Protein AF-A0A954I5C5-F1 (afdb_monomer_lite)

Foldseek 3Di:
DDDDDDPPDDDPVVCVVVVPDPPDDQKDKDWDDDLFKIWIKIAGPVPPDDPPDPVRIGTDFDWFDQWFVDTDTDSIFTNKKFFDDPVSLVVNRQPDPPDDPVNCVPSSRMGTGNHRVPVCVVVVVGMDGDD

Secondary structure (DSSP, 8-state):
--------PPPTTTTTTTTT-SS--SEEEEEEE-SSEEEEEEEETTS---TTSGGG-EE--EEEEEETTEEEEESEEE-EEEE--HHHHHTTTT--TT--TTTHHHHTTEEESHHHHHHHTT-GGGEEE--

Sequence (131 aa):
MSGETTTGGRHPADDSLIDEIPAVARYVVGIDLGTTNSALCYVDTASGAEISEPEAIRVFPVPQLVAPGQVESRETLPSFRYQATTQEVEAGATRLPWDTSASRQHAAESTVGVMARDHGRTMPGRLVESA

pLDDT: mean 81.67, std 19.34, range [37.16, 98.12]

Structure (mmCIF, N/CA/C/O backbone):
data_AF-A0A954I5C5-F1
#
_entry.id   AF-A0A954I5C5-F1
#
loop_
_atom_site.group_PDB
_atom_site.id
_atom_site.type_symbol
_atom_site.label_atom_id
_atom_site.label_alt_id
_atom_site.label_comp_id
_atom_site.label_asym_id
_atom_site.label_entity_id
_atom_site.label_seq_id
_atom_site.pdbx_PDB_ins_code
_atom_site.Cartn_x
_atom_site.Cartn_y
_atom_site.Cartn_z
_atom_site.occupancy
_atom_site.B_iso_or_equiv
_atom_site.auth_seq_id
_atom_site.auth_comp_id
_atom_site.auth_asym_id
_atom_site.auth_atom_id
_atom_site.pdbx_PDB_model_num
ATOM 1 N N . MET A 1 1 ? 45.849 35.263 -6.704 1.00 43.44 1 MET A N 1
ATOM 2 C CA . MET A 1 1 ? 44.854 34.454 -5.972 1.00 43.44 1 MET A CA 1
ATOM 3 C C . MET A 1 1 ? 44.166 33.582 -6.999 1.00 43.44 1 MET A C 1
ATOM 5 O O . MET A 1 1 ? 43.243 34.035 -7.659 1.00 43.44 1 MET A O 1
ATOM 9 N N . SER A 1 2 ? 44.729 32.401 -7.233 1.00 37.16 2 SER A N 1
ATOM 10 C CA . SER A 1 2 ? 44.223 31.436 -8.209 1.00 37.16 2 SER A CA 1
ATOM 11 C C . SER A 1 2 ? 43.220 30.535 -7.494 1.00 37.16 2 SER A C 1
ATOM 13 O O . SER A 1 2 ? 43.555 29.985 -6.449 1.00 37.16 2 SER A O 1
ATOM 15 N N . GLY A 1 3 ? 41.989 30.468 -8.001 1.00 38.56 3 GLY A N 1
ATOM 16 C CA . GLY A 1 3 ? 40.931 29.625 -7.450 1.00 38.56 3 GLY A CA 1
ATOM 17 C C . GLY A 1 3 ? 41.118 28.171 -7.868 1.00 38.56 3 GLY A C 1
ATOM 18 O O . GLY A 1 3 ? 41.272 27.880 -9.051 1.00 38.56 3 GLY A O 1
ATOM 19 N N . GLU A 1 4 ? 41.110 27.277 -6.887 1.00 39.81 4 GLU A N 1
ATOM 20 C CA . GLU A 1 4 ? 41.043 25.829 -7.061 1.00 39.81 4 GLU A CA 1
ATOM 21 C C . GLU A 1 4 ? 39.587 25.438 -7.355 1.00 39.81 4 GLU A C 1
ATOM 23 O O . GLU A 1 4 ? 38.699 25.625 -6.523 1.00 39.81 4 GLU A O 1
ATOM 28 N N . THR A 1 5 ? 39.317 24.916 -8.551 1.00 42.56 5 THR A N 1
ATOM 29 C CA . THR A 1 5 ? 38.058 24.229 -8.859 1.00 42.56 5 THR A CA 1
ATOM 30 C C . THR A 1 5 ? 38.210 22.755 -8.506 1.00 42.56 5 THR A C 1
ATOM 32 O O . THR A 1 5 ? 38.768 21.983 -9.284 1.00 42.56 5 THR A O 1
ATOM 35 N N . THR A 1 6 ? 37.704 22.358 -7.339 1.00 38.16 6 THR A N 1
ATOM 36 C CA . THR A 1 6 ? 37.529 20.950 -6.966 1.00 38.16 6 THR A CA 1
ATOM 37 C C . THR A 1 6 ? 36.408 20.349 -7.810 1.00 38.16 6 THR A C 1
ATOM 39 O O . THR A 1 6 ? 35.226 20.502 -7.507 1.00 38.16 6 THR A O 1
ATOM 42 N N . THR A 1 7 ? 36.769 19.656 -8.886 1.00 40.94 7 THR A N 1
ATOM 43 C CA . THR A 1 7 ? 35.886 18.690 -9.542 1.00 40.94 7 THR A CA 1
ATOM 44 C C . THR A 1 7 ? 35.706 17.504 -8.599 1.00 40.94 7 THR A C 1
ATOM 46 O O . THR A 1 7 ? 36.635 16.723 -8.401 1.00 40.94 7 THR A O 1
ATOM 49 N N . GLY A 1 8 ? 34.528 17.390 -7.982 1.00 38.75 8 GLY A N 1
ATOM 50 C CA . GLY A 1 8 ? 34.136 16.212 -7.212 1.00 38.75 8 GLY A CA 1
ATOM 51 C C . GLY A 1 8 ? 34.083 14.994 -8.130 1.00 38.75 8 GLY A C 1
ATOM 52 O O . GLY A 1 8 ? 33.113 14.806 -8.859 1.00 38.75 8 GLY A O 1
ATOM 53 N N . GLY A 1 9 ? 35.154 14.201 -8.133 1.00 39.88 9 GLY A N 1
ATOM 54 C CA . GLY A 1 9 ? 35.206 12.929 -8.840 1.00 39.88 9 GLY A CA 1
ATOM 55 C C . GLY A 1 9 ? 34.197 11.964 -8.230 1.00 39.88 9 GLY A C 1
ATOM 56 O O . GLY A 1 9 ? 34.263 11.666 -7.037 1.00 39.88 9 GLY A O 1
ATOM 57 N N . ARG A 1 10 ? 33.253 11.495 -9.048 1.00 48.53 10 ARG A N 1
ATOM 58 C CA . ARG A 1 10 ? 32.358 10.390 -8.698 1.00 48.53 10 ARG A CA 1
ATOM 59 C C . ARG A 1 10 ? 33.217 9.163 -8.383 1.00 48.53 10 ARG A C 1
ATOM 61 O O . ARG A 1 10 ? 34.153 8.859 -9.120 1.00 48.53 10 ARG A O 1
ATOM 68 N N . HIS A 1 11 ? 32.950 8.516 -7.253 1.00 43.44 11 HIS A N 1
ATOM 69 C CA . HIS A 1 11 ? 33.744 7.387 -6.785 1.00 43.44 11 HIS A CA 1
ATOM 70 C C . HIS A 1 11 ? 33.511 6.177 -7.712 1.00 43.44 11 HIS A C 1
ATOM 72 O O . HIS A 1 11 ? 32.360 5.795 -7.910 1.00 43.44 11 HIS A O 1
ATOM 78 N N . PRO A 1 12 ? 34.562 5.542 -8.258 1.00 45.94 12 PRO A N 1
ATOM 79 C CA . PRO A 1 12 ? 34.442 4.502 -9.289 1.00 45.94 12 PRO A CA 1
ATOM 80 C C . PRO A 1 12 ? 33.704 3.229 -8.837 1.00 45.94 12 PRO A C 1
ATOM 82 O O . PRO A 1 12 ? 33.333 2.415 -9.672 1.00 45.94 12 PRO A O 1
ATOM 85 N N . ALA A 1 13 ? 33.458 3.057 -7.534 1.00 50.44 13 ALA A N 1
ATOM 86 C CA . ALA A 1 13 ? 32.658 1.942 -7.017 1.00 50.44 13 ALA A CA 1
ATOM 87 C C . ALA A 1 13 ? 31.132 2.134 -7.163 1.00 50.44 13 ALA A C 1
ATOM 89 O O . ALA A 1 13 ? 30.385 1.199 -6.890 1.00 50.44 13 ALA A O 1
ATOM 90 N N . ASP A 1 14 ? 30.666 3.327 -7.554 1.00 51.66 14 ASP A N 1
ATOM 91 C CA . ASP A 1 14 ? 29.233 3.605 -7.752 1.00 51.66 14 ASP A CA 1
ATOM 92 C C . ASP A 1 14 ? 28.743 3.101 -9.128 1.00 51.66 14 ASP A C 1
ATOM 94 O O . ASP A 1 14 ? 27.602 2.668 -9.258 1.00 51.66 14 ASP A O 1
ATOM 98 N N . ASP A 1 15 ? 29.631 3.059 -10.134 1.00 50.19 15 ASP A N 1
ATOM 99 C CA . ASP A 1 15 ? 29.344 2.480 -11.461 1.00 50.19 15 ASP A CA 1
ATOM 100 C C . ASP A 1 15 ? 29.457 0.943 -11.464 1.00 50.19 15 ASP A C 1
ATOM 102 O O . ASP A 1 15 ? 28.759 0.261 -12.211 1.00 50.19 15 ASP A O 1
ATOM 106 N N . SER A 1 16 ? 30.284 0.360 -10.587 1.00 43.22 16 SER A N 1
ATOM 107 C CA . SER A 1 16 ? 30.589 -1.081 -10.610 1.00 43.22 16 SER A CA 1
ATOM 108 C C . SER A 1 16 ? 29.455 -1.989 -10.123 1.00 43.22 16 SER A C 1
ATOM 110 O O . SER A 1 16 ? 29.532 -3.202 -10.286 1.00 43.22 16 SER A O 1
ATOM 112 N N . LEU A 1 17 ? 28.408 -1.431 -9.506 1.00 50.47 17 LEU A N 1
ATOM 113 C CA . LEU A 1 17 ? 27.204 -2.186 -9.133 1.00 50.47 17 LEU A CA 1
ATOM 114 C C . LEU A 1 17 ? 26.253 -2.405 -10.319 1.00 50.47 17 LEU A C 1
ATOM 116 O O . LEU A 1 17 ? 25.349 -3.234 -10.227 1.00 50.47 17 LEU A O 1
ATOM 120 N N . ILE A 1 18 ? 26.457 -1.682 -11.423 1.00 53.12 18 ILE A N 1
ATOM 121 C CA . ILE A 1 18 ? 25.640 -1.779 -12.638 1.00 53.12 18 ILE A CA 1
ATOM 122 C C . ILE A 1 18 ? 26.169 -2.895 -13.564 1.00 53.12 18 ILE A C 1
ATOM 124 O O . ILE A 1 18 ? 25.408 -3.458 -14.350 1.00 53.12 18 ILE A O 1
ATOM 128 N N . ASP A 1 19 ? 27.445 -3.272 -13.426 1.00 48.03 19 ASP A N 1
ATOM 129 C CA . ASP A 1 19 ? 28.147 -4.139 -14.383 1.00 48.03 19 ASP A CA 1
ATOM 130 C C . ASP A 1 19 ? 28.031 -5.657 -14.117 1.00 48.03 19 ASP A C 1
ATOM 132 O O . ASP A 1 19 ? 28.319 -6.451 -15.011 1.00 48.03 19 ASP A O 1
ATOM 136 N N . GLU A 1 20 ? 27.552 -6.103 -12.947 1.00 48.28 20 GLU A N 1
ATOM 137 C CA . GLU A 1 20 ? 27.321 -7.535 -12.647 1.00 48.28 20 GLU A CA 1
ATOM 138 C C . GLU A 1 20 ? 25.833 -7.870 -12.429 1.00 48.28 20 GLU A C 1
ATOM 140 O O . GLU A 1 20 ? 25.442 -8.557 -11.483 1.00 48.28 20 GLU A O 1
ATOM 145 N N . ILE A 1 21 ? 24.966 -7.412 -13.337 1.00 51.38 21 ILE A N 1
ATOM 146 C CA . ILE A 1 21 ? 23.581 -7.895 -13.408 1.00 51.38 21 ILE A CA 1
ATOM 147 C C . ILE A 1 21 ? 23.586 -9.247 -14.150 1.00 51.38 21 ILE A C 1
ATOM 149 O O . ILE A 1 21 ? 23.968 -9.298 -15.323 1.00 51.38 21 ILE A O 1
ATOM 153 N N . PRO A 1 22 ? 23.161 -10.363 -13.522 1.00 49.22 22 PRO A N 1
ATOM 154 C CA . PRO A 1 22 ? 23.080 -11.656 -14.198 1.00 49.22 22 PRO A CA 1
ATOM 155 C C . PRO A 1 22 ? 22.133 -11.534 -15.393 1.00 49.22 22 PRO A C 1
ATOM 157 O O . PRO A 1 22 ? 21.110 -10.873 -15.247 1.00 49.22 22 PRO A O 1
ATOM 160 N N . ALA A 1 23 ? 22.479 -12.154 -16.535 1.00 60.53 23 ALA A N 1
ATOM 161 C CA . ALA A 1 23 ? 21.684 -12.252 -17.772 1.00 60.53 23 ALA A CA 1
ATOM 162 C C . ALA A 1 23 ? 20.411 -11.378 -17.760 1.00 60.53 23 ALA A C 1
ATOM 164 O O . ALA A 1 23 ? 19.340 -11.877 -17.437 1.00 60.53 23 ALA A O 1
ATOM 165 N N . VAL A 1 24 ? 20.598 -10.073 -18.009 1.00 74.62 24 VAL A N 1
ATOM 166 C CA . VAL A 1 24 ? 19.623 -8.962 -17.979 1.00 74.62 24 VAL A CA 1
ATOM 167 C C . VAL A 1 24 ? 18.378 -9.229 -17.115 1.00 74.62 24 VAL A C 1
ATOM 169 O O . VAL A 1 24 ? 17.415 -9.854 -17.564 1.00 74.62 24 VAL A O 1
ATOM 172 N N . ALA A 1 25 ? 18.360 -8.717 -15.878 1.00 86.62 25 ALA A N 1
ATOM 173 C CA . ALA A 1 25 ? 17.171 -8.745 -15.026 1.00 86.62 25 ALA A CA 1
ATOM 174 C C . ALA A 1 25 ? 15.933 -8.292 -15.820 1.00 86.62 25 ALA A C 1
ATOM 176 O O . ALA A 1 25 ? 15.931 -7.202 -16.394 1.00 86.62 25 ALA A O 1
ATOM 177 N N . ARG A 1 26 ? 14.879 -9.125 -15.860 1.00 89.50 26 ARG A N 1
ATOM 178 C CA . ARG A 1 26 ? 13.674 -8.840 -16.662 1.00 89.50 26 ARG A CA 1
ATOM 179 C C . ARG A 1 26 ? 13.025 -7.508 -16.284 1.00 89.50 26 ARG A C 1
ATOM 181 O O . ARG A 1 26 ? 12.478 -6.833 -17.146 1.00 89.50 26 ARG A O 1
ATOM 188 N N . TYR A 1 27 ? 13.085 -7.141 -15.007 1.00 92.25 27 TYR A N 1
ATOM 189 C CA . TYR A 1 27 ? 12.561 -5.872 -14.524 1.00 92.25 27 TYR A CA 1
ATOM 190 C C . TYR A 1 27 ? 13.630 -5.094 -13.769 1.00 92.25 27 TYR A C 1
ATOM 192 O O . TYR A 1 27 ? 14.278 -5.640 -12.876 1.00 92.25 27 TYR A O 1
ATOM 200 N N . VAL A 1 28 ? 13.750 -3.809 -14.088 1.00 91.56 28 VAL A N 1
ATOM 201 C CA . VAL A 1 28 ? 14.454 -2.818 -13.264 1.00 91.56 28 VAL A CA 1
ATOM 202 C C . VAL A 1 28 ? 13.388 -2.011 -12.540 1.00 91.56 28 VAL A C 1
ATOM 204 O O . VAL A 1 28 ? 12.470 -1.515 -13.187 1.00 91.56 28 VAL A O 1
ATOM 207 N N . VAL A 1 29 ? 13.468 -1.907 -11.213 1.00 94.69 29 VAL A N 1
ATOM 208 C CA . VAL A 1 29 ? 12.421 -1.292 -10.382 1.00 94.69 29 VAL A CA 1
ATOM 209 C C . VAL A 1 29 ? 12.992 -0.104 -9.619 1.00 94.69 29 VAL A C 1
ATOM 211 O O . VAL A 1 29 ? 13.981 -0.245 -8.904 1.00 94.69 29 VAL A O 1
ATOM 214 N N . GLY A 1 30 ? 12.344 1.052 -9.750 1.00 94.62 30 GLY A N 1
ATOM 215 C CA . GLY A 1 30 ? 12.586 2.234 -8.928 1.00 94.62 30 GLY A CA 1
ATOM 216 C C . GLY A 1 30 ? 11.506 2.360 -7.859 1.00 94.62 30 GLY A C 1
ATOM 217 O O . GLY A 1 30 ? 10.318 2.229 -8.154 1.00 94.62 30 GLY A O 1
ATOM 218 N N . ILE A 1 31 ? 11.910 2.606 -6.614 1.00 97.19 31 ILE A N 1
ATOM 219 C CA . ILE A 1 31 ? 10.993 2.802 -5.488 1.00 97.19 31 ILE A CA 1
ATOM 220 C C . ILE A 1 31 ? 11.327 4.137 -4.833 1.00 97.19 31 ILE A C 1
ATOM 222 O O . ILE A 1 31 ? 12.446 4.329 -4.362 1.00 97.19 31 ILE A O 1
ATOM 226 N N . ASP A 1 32 ? 10.346 5.032 -4.792 1.00 96.50 32 ASP A N 1
ATOM 227 C CA . ASP A 1 32 ? 10.414 6.281 -4.040 1.00 96.50 32 ASP A CA 1
ATOM 228 C C . ASP A 1 32 ? 9.608 6.121 -2.749 1.00 96.50 32 ASP A C 1
ATOM 230 O O . ASP A 1 32 ? 8.395 5.890 -2.783 1.00 96.50 32 ASP A O 1
ATOM 234 N N . LEU A 1 33 ? 10.296 6.174 -1.609 1.00 94.56 33 LEU A N 1
ATOM 235 C CA . LEU A 1 33 ? 9.710 5.980 -0.286 1.00 94.56 33 LEU A CA 1
ATOM 236 C C . LEU A 1 33 ? 9.611 7.324 0.433 1.00 94.56 33 LEU A C 1
ATOM 238 O O . LEU A 1 33 ? 10.598 7.835 0.962 1.00 94.56 33 LEU A O 1
ATOM 242 N N . GLY A 1 34 ? 8.400 7.869 0.497 1.00 93.50 34 GLY A N 1
ATOM 243 C CA . GLY A 1 34 ? 8.094 9.079 1.249 1.00 93.50 34 GLY A CA 1
ATOM 244 C C . GLY A 1 34 ? 7.350 8.805 2.556 1.00 93.50 34 GLY A C 1
ATOM 245 O O . GLY A 1 34 ? 6.697 7.775 2.746 1.00 93.50 34 GLY A O 1
ATOM 246 N N . THR A 1 35 ? 7.377 9.791 3.452 1.00 93.25 35 THR A N 1
ATOM 247 C CA . THR A 1 35 ? 6.615 9.775 4.714 1.00 93.25 35 THR A CA 1
ATOM 248 C C . THR A 1 35 ? 5.103 9.857 4.501 1.00 93.25 35 THR A C 1
ATOM 250 O O . THR A 1 35 ? 4.345 9.388 5.341 1.00 93.25 35 THR A O 1
ATOM 253 N N . THR A 1 36 ? 4.655 10.430 3.377 1.00 93.69 36 THR A N 1
ATOM 254 C CA . THR A 1 36 ? 3.227 10.566 3.030 1.00 93.69 36 THR A CA 1
ATOM 255 C C . THR A 1 36 ? 2.776 9.554 1.979 1.00 93.69 36 THR A C 1
ATOM 257 O O . THR A 1 36 ? 1.686 8.995 2.088 1.00 93.69 36 THR A O 1
ATOM 260 N N . ASN A 1 37 ? 3.588 9.321 0.949 1.00 96.31 37 ASN A N 1
ATOM 261 C CA . ASN A 1 37 ? 3.279 8.397 -0.137 1.00 96.31 37 ASN A CA 1
ATOM 262 C C . ASN A 1 37 ? 4.539 7.647 -0.552 1.00 96.31 37 ASN A C 1
ATOM 264 O O . ASN A 1 37 ? 5.631 8.207 -0.521 1.00 96.31 37 ASN A O 1
ATOM 268 N N . SER A 1 38 ? 4.354 6.414 -1.002 1.00 97.31 38 SER A N 1
ATOM 269 C CA . SER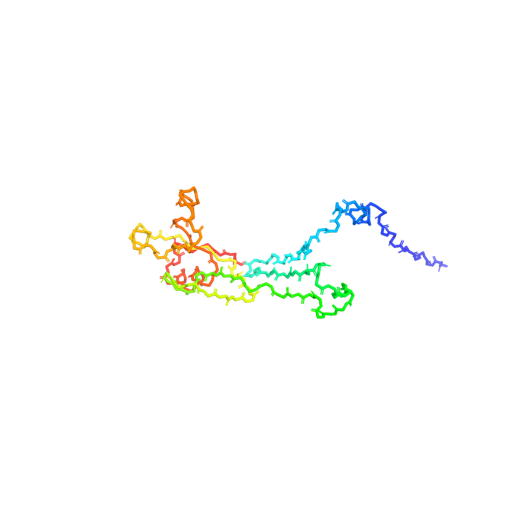 A 1 38 ? 5.349 5.655 -1.750 1.00 97.31 38 SER A CA 1
ATOM 270 C C . SER A 1 38 ? 4.903 5.517 -3.204 1.00 97.31 38 SER A C 1
ATOM 272 O O . SER A 1 38 ? 3.708 5.369 -3.476 1.00 97.31 38 SER A O 1
ATOM 274 N N . ALA A 1 39 ? 5.850 5.541 -4.132 1.00 97.12 39 ALA A N 1
ATOM 275 C CA . ALA A 1 39 ? 5.616 5.309 -5.552 1.00 97.12 39 ALA A CA 1
ATOM 276 C C . ALA A 1 39 ? 6.575 4.234 -6.069 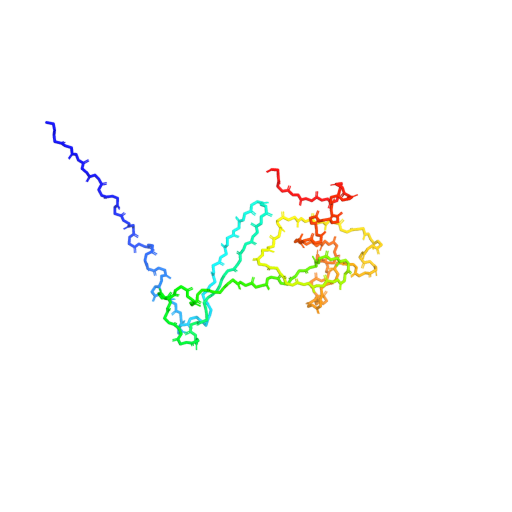1.00 97.12 39 ALA A C 1
ATOM 278 O O . ALA A 1 39 ? 7.687 4.073 -5.564 1.00 97.12 39 ALA A O 1
ATOM 279 N N . LEU A 1 40 ? 6.133 3.485 -7.077 1.00 97.56 40 LEU A N 1
ATOM 280 C CA . LEU A 1 40 ? 6.937 2.451 -7.714 1.00 97.56 40 LEU A CA 1
ATOM 281 C C . LEU A 1 40 ? 6.869 2.631 -9.224 1.00 97.56 40 LEU A C 1
ATOM 283 O O . LEU A 1 40 ? 5.790 2.808 -9.791 1.00 97.56 40 LEU A O 1
ATOM 287 N N . CYS A 1 41 ? 8.020 2.563 -9.876 1.00 96.12 41 CYS A N 1
ATOM 288 C CA . CYS A 1 41 ? 8.130 2.503 -11.322 1.00 96.12 41 CYS A CA 1
ATOM 289 C C . CYS A 1 41 ? 8.978 1.302 -11.730 1.00 96.12 41 CYS A C 1
ATOM 291 O O . CYS A 1 41 ? 9.751 0.762 -10.936 1.00 96.12 41 CYS A O 1
ATOM 293 N N . TYR A 1 42 ? 8.819 0.855 -12.966 1.00 95.12 42 TYR A N 1
ATOM 294 C CA . TYR A 1 42 ? 9.599 -0.250 -13.491 1.00 95.12 42 TYR A CA 1
ATOM 295 C C . TYR A 1 42 ? 9.850 -0.112 -14.990 1.00 95.12 42 TYR A C 1
ATOM 297 O O . TYR A 1 42 ? 9.081 0.527 -15.710 1.00 95.12 42 TYR A O 1
ATOM 305 N N . VAL A 1 43 ? 10.910 -0.770 -15.446 1.00 93.19 43 VAL A N 1
ATOM 306 C CA . VAL A 1 43 ? 11.217 -1.018 -16.855 1.00 93.19 43 VAL A CA 1
ATOM 307 C C . VAL A 1 43 ? 11.192 -2.526 -17.083 1.00 93.19 43 VAL A C 1
ATOM 309 O O . VAL A 1 43 ? 11.805 -3.263 -16.315 1.00 93.19 43 VAL A O 1
ATOM 312 N N . ASP A 1 44 ? 10.491 -2.989 -18.120 1.00 91.94 44 ASP A N 1
ATOM 313 C CA . ASP A 1 44 ? 10.583 -4.372 -18.613 1.00 91.94 44 ASP A CA 1
ATOM 314 C C . ASP A 1 44 ? 11.676 -4.442 -19.688 1.00 91.94 44 ASP A C 1
ATOM 316 O O . ASP A 1 44 ? 11.480 -3.974 -20.812 1.00 91.94 44 ASP A O 1
ATOM 320 N N . THR A 1 45 ? 12.832 -5.009 -19.350 1.00 87.75 45 THR A N 1
ATOM 321 C CA . THR A 1 45 ? 14.011 -5.071 -20.234 1.00 87.75 45 THR A CA 1
ATOM 322 C C . THR A 1 45 ? 13.808 -6.016 -21.418 1.00 87.75 45 THR A C 1
ATOM 324 O O . THR A 1 45 ? 14.524 -5.927 -22.412 1.00 87.75 45 THR A O 1
ATOM 327 N N . ALA A 1 46 ? 12.791 -6.883 -21.359 1.00 88.44 46 ALA A N 1
ATOM 328 C CA . ALA A 1 46 ? 12.398 -7.755 -22.461 1.00 88.44 46 ALA A CA 1
ATOM 329 C C . ALA A 1 46 ? 11.352 -7.114 -23.394 1.00 88.44 46 ALA A C 1
ATOM 331 O O . ALA A 1 46 ? 10.945 -7.739 -24.373 1.00 88.44 46 ALA A O 1
ATOM 332 N N . SER A 1 47 ? 10.902 -5.883 -23.114 1.00 86.50 47 SER A N 1
ATOM 333 C CA . SER A 1 47 ? 9.896 -5.191 -23.936 1.00 86.50 47 SER A CA 1
ATOM 334 C C . SER A 1 47 ? 10.420 -4.705 -25.291 1.00 86.50 47 SER A C 1
ATOM 336 O O . SER A 1 47 ? 9.618 -4.374 -26.164 1.00 86.50 47 SER A O 1
ATOM 338 N N . GLY A 1 48 ? 11.744 -4.662 -25.472 1.00 79.81 48 GLY A N 1
ATOM 339 C CA . GLY A 1 48 ? 12.392 -4.118 -26.668 1.00 79.81 48 GLY A CA 1
ATOM 340 C C . GLY A 1 48 ? 12.422 -2.587 -26.725 1.00 79.81 48 GLY A C 1
ATOM 341 O O . GLY A 1 48 ? 12.882 -2.040 -27.722 1.00 79.81 48 GLY A O 1
ATOM 342 N N . ALA A 1 49 ? 11.938 -1.899 -25.685 1.00 77.75 49 ALA A N 1
ATOM 343 C CA . ALA A 1 49 ? 12.124 -0.463 -25.526 1.00 77.75 49 ALA A CA 1
ATOM 344 C C . ALA A 1 49 ? 13.538 -0.170 -25.003 1.00 77.75 49 ALA A C 1
ATOM 346 O O . ALA A 1 49 ? 13.996 -0.802 -24.048 1.00 77.75 49 ALA A O 1
ATOM 347 N N . GLU A 1 50 ? 14.212 0.800 -25.614 1.00 75.31 50 GLU A N 1
ATOM 348 C CA . GLU A 1 50 ? 15.484 1.318 -25.111 1.00 75.31 50 GLU A CA 1
ATOM 349 C C . GLU A 1 50 ? 15.251 2.030 -23.771 1.00 75.31 50 GLU A C 1
ATOM 351 O O . GLU A 1 50 ? 14.354 2.862 -23.652 1.00 75.31 50 GLU A O 1
ATOM 356 N N . ILE A 1 51 ? 16.067 1.730 -22.754 1.00 69.50 51 ILE A N 1
ATOM 357 C CA . ILE A 1 51 ? 15.925 2.294 -21.392 1.00 69.50 51 ILE A CA 1
ATOM 358 C C . ILE A 1 51 ? 16.021 3.831 -21.399 1.00 69.50 51 ILE A C 1
ATOM 360 O O . ILE A 1 51 ? 15.483 4.497 -20.518 1.00 69.50 51 ILE A O 1
ATOM 364 N N . SER A 1 52 ? 16.714 4.394 -22.391 1.00 74.00 52 SER A N 1
ATOM 365 C CA . SER A 1 52 ? 16.879 5.838 -22.566 1.00 74.00 52 SER A CA 1
ATOM 366 C C . SER A 1 52 ? 15.602 6.562 -23.010 1.00 74.00 52 SER A C 1
ATOM 368 O O . SER A 1 52 ? 15.554 7.786 -22.906 1.00 74.00 52 SER A O 1
ATOM 370 N N . GLU A 1 53 ? 14.584 5.839 -23.483 1.00 78.44 53 GLU A N 1
ATOM 371 C CA . GLU A 1 53 ? 13.308 6.425 -23.894 1.00 78.44 53 GLU A CA 1
ATOM 372 C C . GLU A 1 53 ? 12.402 6.661 -22.671 1.00 78.44 53 GLU A C 1
ATOM 374 O O . GLU A 1 53 ? 12.187 5.739 -21.875 1.00 78.44 53 GLU A O 1
ATOM 379 N N . PRO A 1 54 ? 11.816 7.860 -22.500 1.00 74.00 54 PRO A N 1
ATOM 380 C CA . PRO A 1 54 ? 10.922 8.152 -21.381 1.00 74.00 54 PRO A CA 1
ATOM 381 C C . PRO A 1 54 ? 9.740 7.178 -21.261 1.00 74.00 54 PRO A C 1
ATOM 383 O O . PRO A 1 54 ? 9.329 6.857 -20.146 1.00 74.00 54 PRO A O 1
ATOM 386 N N . GLU A 1 55 ? 9.206 6.667 -22.379 1.00 79.31 55 GLU A N 1
ATOM 387 C CA . GLU A 1 55 ? 8.097 5.704 -22.375 1.00 79.31 55 GLU A CA 1
ATOM 388 C C . GLU A 1 55 ? 8.487 4.298 -21.883 1.00 79.31 55 GLU A C 1
ATOM 390 O O . GLU A 1 55 ? 7.605 3.472 -21.612 1.00 79.31 55 GLU A O 1
ATOM 395 N N . ALA A 1 56 ? 9.786 4.001 -21.746 1.00 85.25 56 ALA A N 1
ATOM 396 C CA . ALA A 1 56 ? 10.255 2.732 -21.194 1.00 85.25 56 ALA A CA 1
ATOM 397 C C . ALA A 1 56 ? 9.947 2.610 -19.691 1.00 85.25 56 ALA A C 1
ATOM 399 O O . ALA A 1 56 ? 9.768 1.497 -19.185 1.00 85.25 56 ALA A O 1
ATOM 400 N N . ILE A 1 57 ? 9.844 3.741 -18.984 1.00 91.19 57 ILE A N 1
ATOM 401 C CA . ILE A 1 57 ? 9.555 3.793 -17.550 1.00 91.19 57 ILE A CA 1
ATOM 402 C C . ILE A 1 57 ? 8.044 3.800 -17.337 1.00 91.19 57 ILE A C 1
ATOM 404 O O . ILE A 1 57 ? 7.332 4.717 -17.744 1.00 91.19 57 ILE A O 1
ATOM 408 N N . ARG A 1 58 ? 7.540 2.786 -16.635 1.00 94.00 58 ARG A N 1
ATOM 409 C CA . ARG A 1 58 ? 6.116 2.649 -16.321 1.00 94.00 58 ARG A CA 1
ATOM 410 C C . ARG A 1 58 ? 5.881 2.819 -14.834 1.00 94.00 58 ARG A C 1
ATOM 412 O O . ARG A 1 58 ? 6.523 2.153 -14.026 1.00 94.00 58 ARG A O 1
ATOM 419 N N . VAL A 1 59 ? 4.919 3.662 -14.468 1.00 96.31 59 VAL A N 1
ATOM 420 C CA . VAL A 1 59 ? 4.396 3.699 -13.096 1.00 96.31 59 VAL A CA 1
ATOM 421 C C . VAL A 1 59 ? 3.680 2.381 -12.825 1.00 96.31 59 VAL A C 1
ATOM 423 O O . VAL A 1 59 ? 2.889 1.907 -13.643 1.00 96.31 59 VAL A O 1
ATOM 426 N N . PHE A 1 60 ? 3.971 1.767 -11.685 1.00 97.50 60 PHE A N 1
ATOM 427 C CA . PHE A 1 60 ? 3.293 0.557 -11.264 1.00 97.50 60 PHE A CA 1
ATOM 428 C C . PHE A 1 60 ? 1.974 0.912 -10.569 1.00 97.50 60 PHE A C 1
ATOM 430 O O . PHE A 1 60 ? 1.991 1.568 -9.526 1.00 97.50 60 PHE A O 1
ATOM 437 N N . PRO A 1 61 ? 0.827 0.469 -11.108 1.00 97.88 61 PRO A N 1
ATOM 438 C CA . PRO A 1 61 ? -0.467 0.666 -10.471 1.00 97.88 61 PRO A CA 1
ATOM 439 C C . PRO A 1 61 ? -0.565 -0.235 -9.230 1.00 97.88 61 PRO A C 1
ATOM 441 O O . PRO A 1 61 ? -0.872 -1.4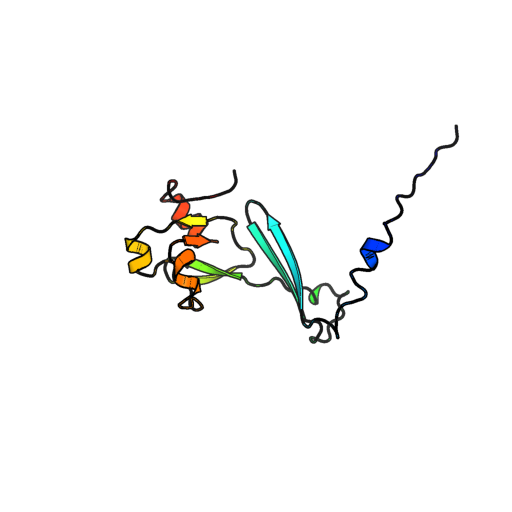16 -9.352 1.00 97.88 61 PRO A O 1
ATOM 444 N N . VAL A 1 62 ? -0.295 0.308 -8.039 1.00 97.00 62 VAL A N 1
ATOM 445 C CA . VAL A 1 62 ? -0.245 -0.440 -6.773 1.00 97.00 62 VAL A CA 1
ATOM 446 C C . VAL A 1 62 ? -1.653 -0.893 -6.369 1.00 97.00 62 VAL A C 1
ATOM 448 O O . VAL A 1 62 ? -2.472 -0.038 -5.998 1.00 97.00 62 VAL A O 1
ATOM 451 N N . PRO A 1 63 ? -1.953 -2.208 -6.379 1.00 96.81 63 PRO A N 1
ATOM 452 C CA . PRO A 1 63 ? -3.222 -2.729 -5.891 1.00 96.81 63 PRO A CA 1
ATOM 453 C C . PRO A 1 63 ? -3.278 -2.608 -4.368 1.00 96.81 63 PRO A C 1
ATOM 455 O O . PRO A 1 63 ? -2.391 -3.085 -3.662 1.00 96.81 63 PRO A O 1
ATOM 458 N N . GLN A 1 64 ? -4.323 -1.976 -3.853 1.00 96.50 64 GLN A N 1
ATOM 459 C CA . GLN A 1 64 ? -4.487 -1.715 -2.426 1.00 96.50 64 GLN A CA 1
ATOM 460 C C . GLN A 1 64 ? -5.965 -1.669 -2.053 1.00 96.50 64 GLN A C 1
ATOM 462 O O . GLN A 1 64 ? -6.821 -1.414 -2.903 1.00 96.50 64 GLN A O 1
ATOM 467 N N . LEU A 1 65 ? -6.272 -1.892 -0.775 1.00 96.94 65 LEU A N 1
ATOM 468 C CA . LEU A 1 65 ? -7.622 -1.660 -0.279 1.00 96.94 65 LEU A CA 1
ATOM 469 C C . LEU A 1 65 ? -7.925 -0.163 -0.315 1.00 96.94 65 LEU A C 1
ATOM 471 O O . LEU A 1 65 ? -7.149 0.655 0.185 1.00 96.94 65 LEU A O 1
ATOM 475 N N . VAL A 1 66 ? -9.072 0.184 -0.887 1.00 97.19 66 VAL A N 1
ATOM 476 C CA . VAL A 1 66 ? -9.623 1.550 -0.874 1.00 97.19 66 VAL A CA 1
ATOM 477 C C . VAL A 1 66 ? -10.851 1.654 0.029 1.00 97.19 66 VAL A C 1
ATOM 479 O O . VAL A 1 66 ? -11.170 2.734 0.512 1.00 97.19 66 VAL A O 1
ATOM 482 N N . ALA A 1 67 ? -11.487 0.515 0.303 1.00 95.38 67 ALA A N 1
ATOM 483 C CA . ALA A 1 67 ? -12.555 0.310 1.271 1.00 95.38 67 ALA A CA 1
ATOM 484 C C . ALA A 1 67 ? -12.522 -1.164 1.740 1.00 95.38 67 ALA A C 1
ATOM 486 O O . ALA A 1 67 ? -11.826 -1.973 1.114 1.00 95.38 67 ALA A O 1
ATOM 487 N N . PRO A 1 68 ? -13.258 -1.545 2.804 1.00 92.31 68 PRO A N 1
ATOM 488 C CA . PRO A 1 68 ? -13.327 -2.932 3.264 1.00 92.31 68 PRO A CA 1
ATOM 489 C C . PRO A 1 68 ? -13.630 -3.924 2.133 1.00 92.31 68 PRO A C 1
ATOM 491 O O . PRO A 1 68 ? -14.667 -3.829 1.479 1.00 92.31 68 PRO A O 1
ATOM 494 N N . GLY A 1 69 ? -12.715 -4.866 1.889 1.00 89.75 69 GLY A N 1
ATOM 495 C CA . GLY A 1 69 ? -12.845 -5.880 0.833 1.00 89.75 69 GLY A CA 1
ATOM 496 C C . GLY A 1 69 ? -12.791 -5.361 -0.615 1.00 89.75 69 GLY A C 1
ATOM 497 O O . GLY A 1 69 ? -12.950 -6.155 -1.542 1.00 89.75 69 GLY A O 1
ATOM 498 N N . GLN A 1 70 ? -12.552 -4.064 -0.837 1.00 95.38 70 GLN A N 1
ATOM 499 C CA . GLN A 1 70 ? -12.483 -3.453 -2.165 1.00 95.38 70 GLN A CA 1
ATOM 500 C C . GLN A 1 70 ? -11.039 -3.103 -2.516 1.00 95.38 70 GLN A C 1
ATOM 502 O O . GLN A 1 70 ? -10.452 -2.185 -1.939 1.00 95.38 70 GLN A O 1
ATOM 507 N N . VAL A 1 71 ? -10.483 -3.821 -3.493 1.00 96.94 71 VAL A N 1
ATOM 508 C CA . VAL A 1 71 ? -9.135 -3.582 -4.017 1.00 96.94 71 VAL A CA 1
ATOM 509 C C . VAL A 1 71 ? -9.214 -2.797 -5.311 1.00 96.94 71 VAL A C 1
ATOM 511 O O . VAL A 1 71 ? -9.890 -3.200 -6.255 1.00 96.94 71 VAL A O 1
ATOM 514 N N . GLU A 1 72 ? -8.453 -1.715 -5.379 1.00 98.06 72 GLU A N 1
ATOM 515 C CA . GLU A 1 72 ? -8.243 -0.971 -6.610 1.00 98.06 72 GLU A CA 1
ATOM 516 C C . GLU A 1 72 ? -6.774 -0.590 -6.762 1.00 98.06 72 GLU A C 1
ATOM 518 O O . GLU A 1 72 ? -5.994 -0.607 -5.811 1.00 98.06 72 GLU A O 1
ATOM 523 N N . SER A 1 73 ? -6.395 -0.234 -7.983 1.00 97.88 73 SER A N 1
ATOM 524 C CA . SER A 1 73 ? -5.054 0.252 -8.277 1.00 97.88 73 SER A CA 1
ATOM 525 C C . SER A 1 73 ? -4.955 1.768 -8.126 1.00 97.88 73 SER A C 1
ATOM 527 O O . SER A 1 73 ? -5.876 2.495 -8.509 1.00 97.88 73 SER A O 1
ATOM 529 N N . ARG A 1 74 ? -3.830 2.252 -7.596 1.00 98.12 74 ARG A N 1
ATOM 530 C CA . ARG A 1 74 ? -3.461 3.677 -7.571 1.00 98.12 74 ARG A CA 1
ATOM 531 C C . ARG A 1 74 ? -2.005 3.842 -7.981 1.00 98.12 74 ARG A C 1
ATOM 533 O O . ARG A 1 74 ? -1.208 2.930 -7.804 1.00 98.12 74 ARG A O 1
ATOM 540 N N . GLU A 1 75 ? -1.662 5.016 -8.488 1.00 97.62 75 GLU A N 1
ATOM 541 C CA . GLU A 1 75 ? -0.282 5.350 -8.868 1.00 97.62 75 GLU A CA 1
ATOM 542 C C . GLU A 1 75 ? 0.658 5.445 -7.657 1.00 97.62 75 GLU A C 1
ATOM 544 O O . GLU A 1 75 ? 1.862 5.247 -7.786 1.00 97.62 75 GLU A O 1
ATOM 549 N N . THR A 1 76 ? 0.106 5.712 -6.471 1.00 97.81 76 THR A N 1
ATOM 550 C CA . THR A 1 76 ? 0.854 5.789 -5.215 1.00 97.81 76 THR A CA 1
ATOM 551 C C . THR A 1 76 ? 0.205 4.949 -4.119 1.00 97.81 76 THR A C 1
ATOM 553 O O . THR A 1 76 ? -0.998 4.668 -4.127 1.00 97.81 76 THR A O 1
ATOM 556 N N . LEU A 1 77 ? 1.015 4.555 -3.142 1.00 97.94 77 LEU A N 1
ATOM 557 C CA . LEU A 1 77 ? 0.583 3.924 -1.905 1.00 97.94 77 LEU A CA 1
ATOM 558 C C . LEU A 1 77 ? 0.735 4.935 -0.763 1.00 97.94 77 LEU A C 1
ATOM 560 O O . LEU A 1 77 ? 1.868 5.252 -0.398 1.00 97.94 77 LEU A O 1
ATOM 564 N N . PRO A 1 78 ? -0.358 5.449 -0.175 1.00 97.62 78 PRO A N 1
ATOM 565 C CA . PRO A 1 78 ? -0.259 6.275 1.021 1.00 97.62 78 PRO A CA 1
ATOM 566 C C . PRO A 1 78 ? 0.480 5.548 2.154 1.00 97.62 78 PRO A C 1
ATOM 568 O O . PRO A 1 78 ? 0.140 4.414 2.502 1.00 97.62 78 PRO A O 1
ATOM 571 N N . SER A 1 79 ? 1.454 6.224 2.762 1.00 96.38 79 SER A N 1
ATOM 572 C CA . SER A 1 79 ? 2.300 5.723 3.857 1.00 96.38 79 SER A CA 1
ATOM 573 C C . SER A 1 79 ? 1.575 5.781 5.212 1.00 96.38 79 SER A C 1
ATOM 575 O O . SER A 1 79 ? 2.039 6.386 6.173 1.00 96.38 79 SER A O 1
ATOM 577 N N . PHE A 1 80 ? 0.399 5.158 5.274 1.00 96.38 80 PHE A N 1
ATOM 578 C CA . PHE A 1 80 ? -0.475 5.088 6.443 1.00 96.38 80 PHE A CA 1
ATOM 579 C C . PHE A 1 80 ? -0.663 3.625 6.812 1.00 96.38 80 PHE A C 1
ATOM 581 O O . PHE A 1 80 ? -0.811 2.784 5.925 1.00 96.38 80 PHE A O 1
ATOM 588 N N . ARG A 1 81 ? -0.715 3.317 8.107 1.00 95.31 81 ARG A N 1
ATOM 589 C CA . ARG A 1 81 ? -1.063 1.988 8.615 1.00 95.31 81 ARG A CA 1
ATOM 590 C C . ARG A 1 81 ? -2.251 2.106 9.554 1.00 95.31 81 ARG A C 1
ATOM 592 O O . ARG A 1 81 ? -2.200 2.832 10.538 1.00 95.31 81 ARG A O 1
ATOM 599 N N . TYR A 1 82 ? -3.300 1.352 9.268 1.00 95.88 82 TYR A N 1
ATOM 600 C CA . TYR A 1 82 ? -4.474 1.251 10.119 1.00 95.88 82 TYR A CA 1
ATOM 601 C C . TYR A 1 82 ? -4.502 -0.115 10.800 1.00 95.88 82 TYR A C 1
ATOM 603 O O . TYR A 1 82 ? -4.393 -1.137 10.122 1.00 95.88 82 TYR A O 1
ATOM 611 N N . GLN A 1 83 ? -4.653 -0.125 12.125 1.00 95.62 83 GLN A N 1
ATOM 612 C CA . GLN A 1 83 ? -4.815 -1.331 12.932 1.00 95.62 83 GLN A CA 1
ATOM 613 C C . GLN A 1 83 ? -6.305 -1.657 13.095 1.00 95.62 83 GLN A C 1
ATOM 615 O O . GLN A 1 83 ? -7.016 -1.010 13.872 1.00 95.62 83 GLN A O 1
ATOM 620 N N . ALA A 1 84 ? -6.764 -2.692 12.398 1.00 93.94 84 ALA A N 1
ATOM 621 C CA . ALA A 1 84 ? -8.159 -3.104 12.417 1.00 93.94 84 ALA A CA 1
ATOM 622 C C . ALA A 1 84 ? -8.607 -3.586 13.803 1.00 93.94 84 ALA A C 1
ATOM 624 O O . ALA A 1 84 ? -7.830 -4.080 14.625 1.00 93.94 84 ALA A O 1
ATOM 625 N N . THR A 1 85 ? -9.893 -3.414 14.083 1.00 93.12 85 THR A N 1
ATOM 626 C CA . THR A 1 85 ? -10.563 -4.053 15.217 1.00 93.12 85 THR A CA 1
ATOM 627 C C . THR A 1 85 ? -10.717 -5.551 14.966 1.00 93.12 85 THR A C 1
ATOM 629 O O . THR A 1 85 ? -10.819 -5.989 13.823 1.00 93.12 85 THR A O 1
ATOM 632 N N . THR A 1 86 ? -10.829 -6.346 16.032 1.00 91.50 86 THR A N 1
ATOM 633 C CA . THR A 1 86 ? -11.120 -7.785 15.920 1.00 91.50 86 THR A CA 1
ATOM 634 C C . THR A 1 86 ? -12.356 -8.056 15.055 1.00 91.50 86 THR A C 1
ATOM 636 O O . THR A 1 86 ? -12.313 -8.925 14.193 1.00 91.50 86 THR A O 1
ATOM 639 N N . GLN A 1 87 ? -13.418 -7.255 15.208 1.00 92.81 87 GLN A N 1
ATOM 640 C CA . GLN A 1 87 ? -14.651 -7.392 14.429 1.00 92.81 87 GLN A CA 1
ATOM 641 C C . GLN A 1 87 ? -14.429 -7.157 12.926 1.00 92.81 87 GLN A C 1
ATOM 643 O O . GLN A 1 87 ? -14.987 -7.872 12.098 1.00 92.81 87 GLN A O 1
ATOM 648 N N . GLU A 1 88 ? -13.613 -6.172 12.550 1.00 92.94 88 GLU A N 1
ATOM 649 C CA . GLU A 1 88 ? -13.274 -5.910 11.145 1.00 92.94 88 GLU A CA 1
ATOM 650 C C . GLU A 1 88 ? -12.418 -7.026 10.545 1.00 92.94 88 GLU A C 1
ATOM 652 O O . GLU A 1 88 ? -12.623 -7.399 9.390 1.00 92.94 88 GLU A O 1
ATOM 657 N N . VAL A 1 89 ? -11.492 -7.588 11.328 1.00 89.88 89 VAL A N 1
ATOM 658 C CA . VAL A 1 89 ? -10.682 -8.741 10.911 1.00 89.88 89 VAL A CA 1
ATOM 659 C C . VAL A 1 89 ? -11.569 -9.963 10.674 1.00 89.88 89 VAL A C 1
ATOM 661 O O . VAL A 1 89 ? -11.460 -10.609 9.631 1.00 89.88 89 VAL A O 1
ATOM 664 N N . GLU A 1 90 ? -12.483 -10.257 11.600 1.00 89.38 90 GLU A N 1
ATOM 665 C CA . GLU A 1 90 ? -13.457 -11.351 11.483 1.00 89.38 90 GLU A CA 1
ATOM 666 C C . GLU A 1 90 ? -14.393 -11.161 10.283 1.00 89.38 90 GLU A C 1
ATOM 668 O O . GLU A 1 90 ? -14.683 -12.119 9.565 1.00 89.38 90 GLU A O 1
ATOM 673 N N . ALA A 1 91 ? -14.800 -9.918 10.011 1.00 90.62 91 ALA A N 1
ATOM 674 C CA . ALA A 1 91 ? -15.567 -9.549 8.824 1.00 90.62 91 ALA A CA 1
ATOM 675 C C . ALA A 1 91 ? -14.740 -9.580 7.522 1.00 90.62 91 ALA A C 1
ATOM 677 O O . ALA A 1 91 ? -15.298 -9.438 6.435 1.00 90.62 91 ALA A O 1
ATOM 678 N N . GLY A 1 92 ? -13.418 -9.765 7.606 1.00 88.88 92 GLY A N 1
ATOM 679 C CA . GLY A 1 92 ? -12.517 -9.809 6.457 1.00 88.88 92 GLY A CA 1
ATOM 680 C C . GLY A 1 92 ? -12.250 -8.448 5.810 1.00 88.88 92 GLY A C 1
ATOM 681 O O . GLY A 1 92 ? -11.844 -8.410 4.652 1.00 88.88 92 GLY A O 1
ATOM 682 N N . ALA A 1 93 ? -12.453 -7.341 6.528 1.00 91.00 93 ALA A N 1
ATOM 683 C CA . ALA A 1 93 ? -12.343 -5.981 5.993 1.00 91.00 93 ALA A CA 1
ATOM 684 C C . ALA A 1 93 ? -10.954 -5.661 5.412 1.00 91.00 93 ALA A C 1
ATOM 686 O O . ALA A 1 93 ? -10.846 -4.954 4.413 1.00 91.00 93 ALA A O 1
ATOM 687 N N . THR A 1 94 ? -9.901 -6.197 6.026 1.00 91.31 94 THR A N 1
ATOM 688 C CA . THR A 1 94 ? -8.489 -6.017 5.649 1.00 91.31 94 THR A CA 1
ATOM 689 C C . THR A 1 94 ? -7.950 -7.130 4.750 1.00 91.31 94 THR A C 1
ATOM 691 O O . THR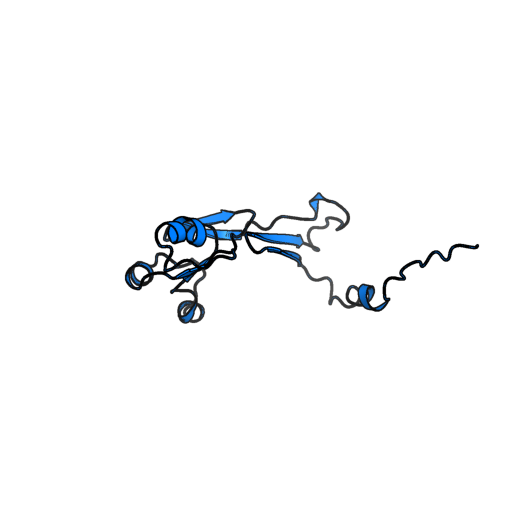 A 1 94 ? -6.768 -7.125 4.418 1.00 91.31 94 THR A O 1
ATOM 694 N N . ARG A 1 95 ? -8.786 -8.101 4.352 1.00 88.06 95 ARG A N 1
ATOM 695 C CA . ARG A 1 95 ? -8.339 -9.257 3.569 1.00 88.06 95 ARG A CA 1
ATOM 696 C C . ARG A 1 95 ? -8.027 -8.849 2.131 1.00 88.06 95 ARG A C 1
ATOM 698 O O . ARG A 1 95 ? -8.890 -8.334 1.423 1.00 88.06 95 ARG A O 1
ATOM 705 N N . LEU A 1 96 ? -6.830 -9.191 1.670 1.00 89.56 96 LEU A N 1
ATOM 706 C CA . LEU A 1 96 ? -6.433 -9.062 0.274 1.00 89.56 96 LEU A CA 1
ATOM 707 C C . LEU A 1 96 ? -6.666 -10.375 -0.499 1.00 89.56 96 LEU A C 1
ATOM 709 O O . LEU A 1 96 ? -6.551 -11.462 0.075 1.00 89.56 96 LEU A O 1
ATOM 713 N N . PRO A 1 97 ? -6.945 -10.317 -1.817 1.00 87.69 97 PRO A N 1
ATOM 714 C CA . PRO A 1 97 ? -7.153 -11.508 -2.649 1.00 87.69 97 PRO A CA 1
ATOM 715 C C . PRO A 1 97 ? -5.966 -12.480 -2.674 1.00 87.69 97 PRO A C 1
ATOM 717 O O . PRO A 1 97 ? -6.143 -13.664 -2.949 1.00 87.69 97 PRO A O 1
ATOM 720 N N . TRP A 1 98 ? -4.760 -11.985 -2.391 1.00 86.12 98 TRP A N 1
ATOM 721 C CA . TRP A 1 98 ? -3.514 -12.752 -2.383 1.00 86.12 98 TRP A CA 1
ATOM 722 C C . TRP A 1 98 ? -3.043 -13.151 -0.974 1.00 86.12 98 TRP A C 1
ATOM 724 O O . TRP A 1 98 ? -1.932 -13.662 -0.828 1.00 86.12 98 TRP A O 1
ATOM 734 N N . ASP A 1 99 ? -3.861 -12.957 0.068 1.00 84.75 99 ASP A N 1
ATOM 735 C CA . ASP A 1 99 ? -3.494 -13.359 1.427 1.00 84.75 99 ASP A CA 1
ATOM 736 C C . ASP A 1 99 ? -3.438 -14.883 1.597 1.00 84.75 99 ASP A C 1
ATOM 738 O O . ASP A 1 99 ? -4.448 -15.600 1.595 1.00 84.75 99 ASP A O 1
ATOM 742 N N . THR A 1 100 ? -2.231 -15.390 1.835 1.00 76.81 100 THR A N 1
ATOM 743 C CA . THR A 1 100 ? -1.978 -16.805 2.119 1.00 76.81 100 THR A CA 1
ATOM 744 C C . THR A 1 100 ? -2.172 -17.116 3.601 1.00 76.81 100 THR A C 1
ATOM 746 O O . THR A 1 100 ? -2.171 -16.235 4.456 1.00 76.81 100 THR A O 1
ATOM 749 N N . SER A 1 101 ? -2.290 -18.399 3.954 1.00 68.25 101 SER A N 1
ATOM 750 C CA . SER A 1 101 ? -2.340 -18.836 5.359 1.00 68.25 101 SER A CA 1
ATOM 751 C C . SER A 1 101 ? -1.184 -18.322 6.211 1.00 68.25 101 SER A C 1
ATOM 753 O O . SER A 1 101 ? -1.393 -18.063 7.391 1.00 68.25 101 SER A O 1
ATOM 755 N N . ALA A 1 102 ? -0.012 -18.127 5.604 1.00 60.75 102 ALA A N 1
ATOM 756 C CA . ALA A 1 102 ? 1.182 -17.623 6.268 1.00 60.75 102 ALA A CA 1
ATOM 757 C C . ALA A 1 102 ? 1.188 -16.089 6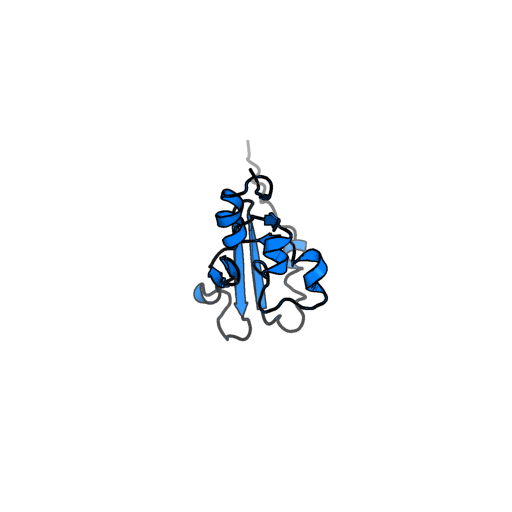.427 1.00 60.75 102 ALA A C 1
ATOM 759 O O . ALA A 1 102 ? 1.645 -15.601 7.456 1.00 60.75 102 ALA A O 1
ATOM 760 N N . SER A 1 103 ? 0.646 -15.316 5.470 1.00 63.69 103 SER A N 1
ATOM 761 C CA . SER A 1 103 ? 0.577 -13.844 5.593 1.00 63.69 103 SER A CA 1
ATOM 762 C C . SER A 1 103 ? -0.489 -13.383 6.593 1.00 63.69 103 SER A C 1
ATOM 764 O O . SER A 1 103 ? -0.352 -12.326 7.209 1.00 63.69 103 SER A O 1
ATOM 766 N N . ARG A 1 104 ? -1.520 -14.207 6.827 1.00 60.75 104 ARG A N 1
ATOM 767 C CA . ARG A 1 104 ? -2.675 -13.873 7.675 1.00 60.75 104 ARG A CA 1
ATOM 768 C C . ARG A 1 104 ? -2.357 -13.591 9.145 1.00 60.75 104 ARG A C 1
ATOM 770 O O . ARG A 1 104 ? -3.134 -12.886 9.768 1.00 60.75 104 ARG A O 1
ATOM 777 N N . GLN A 1 105 ? -1.252 -14.079 9.711 1.00 57.16 105 GLN A N 1
ATOM 778 C CA . GLN A 1 105 ? -0.964 -13.844 11.138 1.00 57.16 105 GLN A CA 1
ATOM 779 C C . GLN A 1 105 ? -0.539 -12.403 11.466 1.00 57.16 105 GLN A C 1
ATOM 781 O O . GLN A 1 105 ? -0.769 -11.966 12.583 1.00 57.16 105 GLN A O 1
ATOM 786 N N . HIS A 1 106 ? 0.040 -11.660 10.515 1.00 52.69 106 HIS A N 1
ATOM 787 C CA . HIS A 1 106 ? 0.455 -10.261 10.728 1.00 52.69 106 HIS A CA 1
ATOM 788 C C . HIS A 1 106 ? -0.244 -9.273 9.783 1.00 52.69 106 HIS A C 1
ATOM 790 O O . HIS A 1 106 ? -0.429 -8.111 10.142 1.00 52.69 106 HIS A O 1
ATOM 796 N N . ALA A 1 107 ? -0.651 -9.714 8.586 1.00 57.75 107 ALA A N 1
ATOM 797 C CA . ALA A 1 107 ? -1.345 -8.866 7.619 1.00 57.75 107 ALA A CA 1
ATOM 798 C C . ALA A 1 107 ? -2.855 -8.768 7.885 1.00 57.75 107 ALA A C 1
ATOM 800 O O . ALA A 1 107 ? -3.456 -7.764 7.531 1.00 57.75 107 ALA A O 1
ATOM 801 N N . ALA A 1 108 ? -3.481 -9.753 8.545 1.00 64.44 108 ALA A N 1
ATOM 802 C CA . ALA A 1 108 ? -4.929 -9.699 8.760 1.00 64.44 108 ALA A CA 1
ATOM 803 C C . ALA A 1 108 ? -5.341 -8.587 9.734 1.00 64.44 108 ALA A C 1
ATOM 805 O O . ALA A 1 108 ? -6.432 -8.050 9.610 1.00 64.44 108 ALA A O 1
ATOM 806 N N . GLU A 1 109 ? -4.479 -8.198 10.673 1.00 84.88 109 GLU A N 1
ATOM 807 C CA . GLU A 1 109 ? -4.833 -7.230 11.719 1.00 84.88 109 GLU A CA 1
ATOM 808 C C . GLU A 1 109 ? -4.602 -5.769 11.313 1.00 84.88 109 GLU A C 1
ATOM 810 O O . GLU A 1 109 ? -4.871 -4.847 12.084 1.00 84.88 109 GLU A O 1
ATOM 815 N N . SER A 1 110 ? -4.107 -5.526 10.100 1.00 91.12 110 SER A N 1
ATOM 816 C CA . SER A 1 110 ? -3.748 -4.182 9.662 1.00 91.12 110 SER A CA 1
ATOM 817 C C . SER A 1 110 ? -3.814 -4.016 8.157 1.00 91.12 110 SER A C 1
ATOM 819 O O . SER A 1 110 ? -3.488 -4.940 7.425 1.00 91.12 110 SER A O 1
ATOM 821 N N . THR A 1 111 ? -4.093 -2.806 7.692 1.00 93.69 111 THR A N 1
ATOM 822 C CA . THR A 1 111 ? -3.954 -2.450 6.275 1.00 93.69 111 THR A CA 1
ATOM 823 C C . THR A 1 111 ? -3.074 -1.219 6.112 1.00 93.69 111 THR A C 1
ATOM 825 O O . THR A 1 111 ? -2.912 -0.431 7.046 1.00 93.69 111 THR A O 1
ATOM 828 N N . VAL A 1 112 ? -2.512 -1.056 4.917 1.00 95.38 112 VAL A N 1
ATOM 829 C CA . VAL A 1 112 ? -1.786 0.144 4.482 1.00 95.38 112 VAL A CA 1
ATOM 830 C C . VAL A 1 112 ? -2.470 0.781 3.269 1.00 95.38 112 VAL A C 1
ATOM 832 O O . VAL A 1 112 ? -3.396 0.192 2.708 1.00 95.38 112 VAL A O 1
ATOM 835 N N . GLY A 1 113 ? -2.043 1.976 2.864 1.00 96.44 113 GLY A N 1
ATOM 836 C CA . GLY A 1 113 ? -2.541 2.633 1.653 1.00 96.44 113 GLY A CA 1
ATOM 837 C C . GLY A 1 113 ? -3.817 3.455 1.853 1.00 96.44 113 GLY A C 1
ATOM 838 O O . GLY A 1 113 ? -4.054 4.015 2.924 1.00 96.44 113 GLY A O 1
ATOM 839 N N . VAL A 1 114 ? -4.639 3.562 0.805 1.00 98.12 114 VAL A N 1
ATOM 840 C CA . VAL A 1 114 ? -5.833 4.431 0.766 1.00 98.12 114 VAL A CA 1
ATOM 841 C C . VAL A 1 114 ? -6.820 4.117 1.884 1.00 98.12 114 VAL A C 1
ATOM 843 O O . VAL A 1 114 ? -7.180 5.025 2.629 1.00 98.12 114 VAL A O 1
ATOM 846 N N . MET A 1 115 ? -7.226 2.853 2.045 1.00 97.25 115 MET A N 1
ATOM 847 C CA . MET A 1 115 ? -8.152 2.481 3.116 1.00 97.25 115 MET A CA 1
ATOM 848 C C . MET A 1 115 ? -7.563 2.828 4.485 1.00 97.25 115 MET A C 1
ATOM 850 O O . MET A 1 115 ? -8.279 3.349 5.332 1.00 97.25 115 MET A O 1
ATOM 854 N N . ALA A 1 116 ? -6.262 2.600 4.698 1.00 96.81 116 ALA A N 1
ATOM 855 C CA . ALA A 1 116 ? -5.619 2.944 5.962 1.00 96.81 116 ALA A CA 1
ATOM 856 C C . ALA A 1 116 ? -5.686 4.448 6.254 1.00 96.81 116 ALA A C 1
ATOM 858 O O . ALA A 1 116 ? -6.032 4.838 7.365 1.00 96.81 116 ALA A O 1
ATOM 859 N N . ARG A 1 117 ? -5.412 5.285 5.248 1.00 97.00 117 ARG A N 1
ATOM 860 C CA . ARG A 1 117 ? -5.512 6.744 5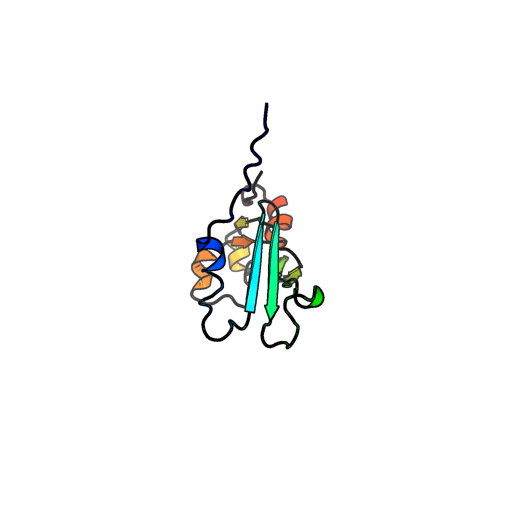.347 1.00 97.00 117 ARG A CA 1
ATOM 861 C C . ARG A 1 117 ? -6.943 7.197 5.631 1.00 97.00 117 ARG A C 1
ATOM 863 O O . ARG A 1 117 ? -7.169 7.967 6.558 1.00 97.00 117 ARG A O 1
ATOM 870 N N . ASP A 1 118 ? -7.900 6.755 4.822 1.00 97.12 118 ASP A N 1
ATOM 871 C CA . ASP A 1 118 ? -9.249 7.327 4.822 1.00 97.12 118 ASP A CA 1
ATOM 872 C C . ASP A 1 118 ? -10.097 6.782 5.979 1.00 97.12 118 ASP A C 1
ATOM 874 O O . ASP A 1 118 ? -10.741 7.557 6.685 1.00 97.12 118 ASP A O 1
ATOM 878 N N . HIS A 1 119 ? -10.024 5.476 6.248 1.00 95.81 119 HIS A N 1
ATOM 879 C CA . HIS A 1 119 ? -10.704 4.844 7.385 1.00 95.81 119 HIS A CA 1
ATOM 880 C C . HIS A 1 119 ? -9.983 5.112 8.708 1.00 95.81 119 HIS A C 1
ATOM 882 O O . HIS A 1 119 ? -10.609 5.372 9.732 1.00 95.81 119 HIS A O 1
ATOM 888 N N . GLY A 1 120 ? -8.648 5.132 8.707 1.00 95.00 120 GLY A N 1
ATOM 889 C CA . GLY A 1 120 ? -7.879 5.437 9.914 1.00 95.00 120 GLY A CA 1
ATOM 890 C C . GLY A 1 120 ? -8.155 6.834 10.467 1.00 95.00 120 GLY A C 1
ATOM 891 O O . GLY A 1 120 ? -8.183 7.014 11.682 1.00 95.00 120 GLY A O 1
ATOM 892 N N . ARG A 1 121 ? -8.463 7.812 9.605 1.00 95.31 121 ARG A N 1
ATOM 893 C CA . ARG A 1 121 ? -8.871 9.164 10.027 1.00 95.31 121 ARG A CA 1
ATOM 894 C C . ARG A 1 121 ? -10.159 9.183 10.845 1.00 95.31 121 ARG A C 1
ATOM 896 O O . ARG A 1 121 ? -10.330 10.077 11.669 1.00 95.31 121 ARG A O 1
ATOM 903 N N . THR A 1 122 ? -11.052 8.208 10.662 1.00 95.75 122 THR A N 1
ATOM 904 C CA . THR A 1 122 ? -12.268 8.091 11.482 1.00 95.75 122 THR A CA 1
ATOM 905 C C . THR A 1 122 ? -12.004 7.390 12.816 1.00 95.75 122 THR A C 1
ATOM 907 O O . THR A 1 122 ? -12.864 7.398 13.693 1.00 95.75 122 THR A O 1
ATOM 910 N N . MET A 1 123 ? -10.820 6.793 12.994 1.00 94.50 123 MET A N 1
ATOM 911 C CA . MET A 1 123 ? -10.388 6.105 14.212 1.00 94.50 123 MET A CA 1
ATOM 912 C C . MET A 1 123 ? -8.920 6.426 14.558 1.00 94.50 123 MET A C 1
ATOM 914 O O . MET A 1 123 ? -8.069 5.534 14.507 1.00 94.50 123 MET A O 1
ATOM 918 N N . PRO A 1 124 ? -8.601 7.670 14.974 1.00 90.06 124 PRO A N 1
ATOM 919 C CA . PRO A 1 124 ? -7.215 8.127 15.135 1.00 90.06 124 PRO A CA 1
ATOM 920 C C . PRO A 1 124 ? -6.361 7.269 16.079 1.00 90.06 124 PRO A C 1
ATOM 922 O O . PRO A 1 124 ? -5.183 7.061 15.826 1.00 90.06 124 PRO A O 1
ATOM 925 N N . GLY A 1 125 ? -6.955 6.685 17.129 1.00 95.31 125 GLY A N 1
ATOM 926 C CA . GLY A 1 125 ? -6.250 5.789 18.061 1.00 95.31 125 GLY A CA 1
ATOM 927 C C . GLY A 1 125 ? -5.785 4.455 17.457 1.00 95.31 125 GLY A C 1
ATOM 928 O O . GLY A 1 125 ? -5.175 3.648 18.153 1.00 95.31 125 GLY A O 1
ATOM 929 N N . ARG A 1 126 ? -6.103 4.199 16.184 1.00 95.44 126 ARG A N 1
ATOM 930 C CA . ARG A 1 126 ? -5.725 3.007 15.414 1.00 95.44 126 ARG A CA 1
ATOM 931 C C . ARG A 1 126 ? -4.936 3.350 14.150 1.00 95.44 126 ARG A C 1
ATOM 933 O O . ARG A 1 126 ? -4.619 2.445 13.380 1.00 95.44 126 ARG A O 1
ATOM 940 N N . LEU A 1 127 ? -4.648 4.629 13.920 1.00 96.50 127 LEU A N 1
ATOM 941 C CA . LEU A 1 127 ? -3.912 5.107 12.758 1.00 96.50 127 LEU A CA 1
ATOM 942 C C . LEU A 1 127 ? -2.461 5.396 13.140 1.00 96.50 127 LEU A C 1
ATOM 944 O O . LEU A 1 127 ? -2.189 6.078 14.124 1.00 96.50 127 LEU A O 1
ATOM 948 N N . VAL A 1 128 ? -1.536 4.893 12.330 1.00 95.31 128 VAL A N 1
ATOM 949 C CA . VAL A 1 128 ? -0.127 5.275 12.345 1.00 95.31 128 VAL A CA 1
ATOM 950 C C . VAL A 1 128 ? 0.163 5.989 11.031 1.00 95.31 128 VAL A C 1
ATOM 952 O O . VAL A 1 128 ? 0.002 5.416 9.951 1.00 95.31 128 VAL A O 1
ATOM 955 N N . GLU A 1 129 ? 0.590 7.237 11.136 1.00 92.81 129 GLU A N 1
ATOM 956 C CA . GLU A 1 129 ? 1.058 8.081 10.040 1.00 92.81 129 GLU A CA 1
ATOM 957 C C . GLU A 1 129 ? 2.333 8.800 10.496 1.00 92.81 129 GLU A C 1
ATOM 959 O O . GLU A 1 129 ? 2.572 8.954 11.698 1.00 92.81 129 GLU A O 1
ATOM 964 N N . SER A 1 130 ? 3.173 9.211 9.550 1.00 81.38 130 SER A N 1
ATOM 965 C CA . SER A 1 130 ? 4.237 10.165 9.865 1.00 81.38 130 SER A CA 1
ATOM 966 C C . SER A 1 130 ? 3.628 11.556 10.043 1.00 81.38 130 SER A C 1
ATOM 968 O O . SER A 1 130 ? 2.754 11.936 9.264 1.00 81.38 130 SER A O 1
ATOM 970 N N . ALA A 1 131 ? 4.112 12.300 11.041 1.00 61.34 131 ALA A N 1
ATOM 971 C CA . ALA A 1 131 ? 3.823 13.726 11.215 1.00 61.34 131 ALA A CA 1
ATOM 972 C C . ALA A 1 131 ? 4.564 14.591 10.185 1.00 61.34 131 ALA A C 1
ATOM 974 O O . ALA A 1 131 ? 5.627 14.132 9.693 1.00 61.34 131 ALA A O 1
#

Radius of gyration: 21.04 Å; chains: 1; bounding box: 60×53×45 Å